Protein AF-A0A963NW44-F1 (afdb_monomer_lite)

Structure (mmCIF, N/CA/C/O backbone):
data_AF-A0A963NW44-F1
#
_entry.id   AF-A0A963NW44-F1
#
loop_
_atom_site.group_PDB
_atom_site.id
_atom_site.type_symbol
_atom_site.label_atom_id
_atom_site.label_alt_id
_atom_site.label_comp_id
_atom_site.label_asym_id
_atom_site.label_entity_id
_atom_site.label_seq_id
_atom_site.pdbx_PDB_ins_code
_atom_site.Cartn_x
_atom_site.Cartn_y
_atom_site.Cartn_z
_atom_site.occupancy
_atom_site.B_iso_or_equiv
_atom_site.auth_seq_id
_atom_site.auth_comp_id
_atom_site.auth_asym_id
_atom_site.auth_atom_id
_atom_site.pdbx_PDB_model_num
ATOM 1 N N . MET A 1 1 ? -3.076 -27.086 21.609 1.00 36.16 1 MET A N 1
ATOM 2 C CA . MET A 1 1 ? -2.225 -26.821 20.433 1.00 36.16 1 MET A CA 1
ATOM 3 C C . MET A 1 1 ? -3.140 -26.329 19.332 1.00 36.16 1 MET A C 1
ATOM 5 O O . MET A 1 1 ? -3.783 -27.136 18.678 1.00 36.16 1 MET A O 1
ATOM 9 N N . THR A 1 2 ? -3.292 -25.020 19.210 1.00 34.72 2 THR A N 1
ATOM 10 C CA . THR A 1 2 ? -4.089 -24.393 18.154 1.00 34.72 2 THR A CA 1
ATOM 11 C C . THR A 1 2 ? -3.103 -23.675 17.257 1.00 34.72 2 THR A C 1
ATOM 13 O O . THR A 1 2 ? -2.595 -22.615 17.597 1.00 34.72 2 THR A O 1
ATOM 16 N N . THR A 1 3 ? -2.758 -24.319 16.147 1.00 42.78 3 THR A N 1
ATOM 17 C CA . THR A 1 3 ? -2.022 -23.682 15.060 1.00 42.78 3 THR A CA 1
ATOM 18 C C . THR A 1 3 ? -3.002 -22.741 14.371 1.00 42.78 3 THR A C 1
ATOM 20 O O . THR A 1 3 ? -3.791 -23.169 13.530 1.00 42.78 3 THR A O 1
ATOM 23 N N . THR A 1 4 ? -3.024 -21.475 14.782 1.00 42.12 4 THR A N 1
ATOM 24 C CA . THR A 1 4 ? -3.748 -20.429 14.061 1.00 42.12 4 THR A CA 1
ATOM 25 C C . THR A 1 4 ? -3.075 -20.262 12.703 1.00 42.12 4 THR A C 1
ATOM 27 O O . THR A 1 4 ? -1.915 -19.872 12.587 1.00 42.12 4 THR A O 1
ATOM 30 N N . LYS A 1 5 ? -3.807 -20.693 11.677 1.00 42.47 5 LYS A N 1
ATOM 31 C CA . LYS A 1 5 ? -3.507 -20.540 10.255 1.00 42.47 5 LYS A CA 1
ATOM 32 C C . LYS A 1 5 ? -3.161 -19.069 9.976 1.00 42.47 5 LYS A C 1
ATOM 34 O O . LYS A 1 5 ? -3.858 -18.205 10.504 1.00 42.47 5 LYS A O 1
ATOM 39 N N . PRO A 1 6 ? -2.128 -18.763 9.177 1.00 41.78 6 PRO A N 1
ATOM 40 C CA . PRO A 1 6 ? -1.773 -17.377 8.933 1.00 41.78 6 PRO A CA 1
ATOM 41 C C . PRO A 1 6 ? -2.896 -16.700 8.136 1.00 41.78 6 PRO A C 1
ATOM 43 O O . PRO A 1 6 ? -3.275 -17.178 7.064 1.00 41.78 6 PRO A O 1
ATOM 46 N N . ALA A 1 7 ? -3.460 -15.624 8.682 1.00 41.31 7 ALA A N 1
ATOM 47 C CA . ALA A 1 7 ? -4.439 -14.790 7.997 1.00 41.31 7 ALA A CA 1
ATOM 48 C C . ALA A 1 7 ? -3.691 -13.848 7.043 1.00 41.31 7 ALA A C 1
ATOM 50 O O . ALA A 1 7 ? -3.428 -12.694 7.363 1.00 41.31 7 ALA A O 1
ATOM 51 N N . PHE A 1 8 ? -3.271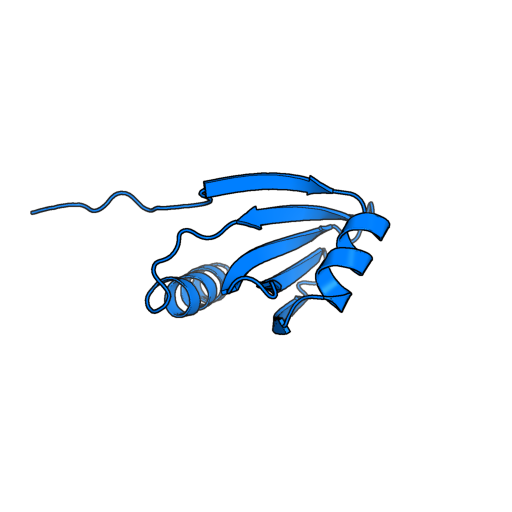 -14.365 5.888 1.00 47.47 8 PHE A N 1
ATOM 52 C CA . PHE A 1 8 ? -2.722 -13.530 4.823 1.00 47.47 8 PHE A CA 1
ATOM 53 C C . PHE A 1 8 ? -3.856 -13.066 3.913 1.00 47.47 8 PHE A C 1
ATOM 55 O O . PHE A 1 8 ? -4.487 -13.914 3.288 1.00 47.47 8 PHE A O 1
ATOM 62 N N . GLY A 1 9 ? -4.061 -11.746 3.847 1.00 53.41 9 GLY A N 1
ATOM 63 C CA . GLY A 1 9 ? -4.905 -11.049 2.873 1.00 53.41 9 GLY A CA 1
ATOM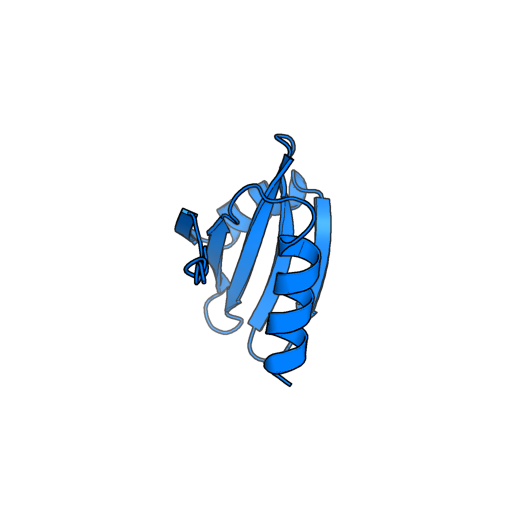 64 C C . GLY A 1 9 ? -6.381 -11.454 2.894 1.00 53.41 9 GLY A C 1
ATOM 65 O O . GLY A 1 9 ? -6.726 -12.495 2.341 1.00 53.41 9 GLY A O 1
ATOM 66 N N . LEU A 1 10 ? -7.278 -10.633 3.454 1.00 60.78 10 LEU A N 1
ATOM 67 C CA . LEU A 1 10 ? -8.726 -10.874 3.287 1.00 60.78 10 LEU A CA 1
ATOM 68 C C . LEU A 1 10 ? -9.120 -10.801 1.806 1.00 60.78 10 LEU A C 1
ATOM 70 O O . LEU A 1 10 ? -9.971 -11.560 1.336 1.00 60.78 10 LEU A O 1
ATOM 74 N N . SER A 1 11 ? -8.452 -9.916 1.068 1.00 71.44 11 SER A N 1
ATOM 75 C CA . SER A 1 11 ? -8.619 -9.725 -0.362 1.00 71.44 11 SER A CA 1
ATOM 76 C C . SER A 1 11 ? -7.326 -9.185 -0.985 1.00 71.44 11 SER A C 1
ATOM 78 O O . SER A 1 11 ? -6.515 -8.543 -0.315 1.00 71.44 11 SER A O 1
ATOM 80 N N . ALA A 1 12 ? -7.112 -9.471 -2.272 1.00 80.94 12 ALA A N 1
ATOM 81 C CA . ALA A 1 12 ? -6.056 -8.853 -3.065 1.00 80.94 12 ALA A CA 1
ATOM 82 C C . ALA A 1 12 ? -6.617 -8.431 -4.423 1.00 80.94 12 ALA A C 1
ATOM 84 O O . ALA A 1 12 ? -7.312 -9.215 -5.075 1.00 80.94 12 ALA A O 1
ATOM 85 N N . ARG A 1 13 ? -6.314 -7.206 -4.860 1.00 85.88 13 ARG A N 1
ATOM 86 C CA . ARG A 1 13 ? -6.726 -6.705 -6.175 1.00 85.88 13 ARG A CA 1
ATOM 87 C C . ARG A 1 13 ? -5.633 -5.882 -6.839 1.00 85.88 13 ARG A C 1
ATOM 89 O O . ARG A 1 13 ? -4.961 -5.088 -6.188 1.00 85.88 13 ARG A O 1
ATOM 96 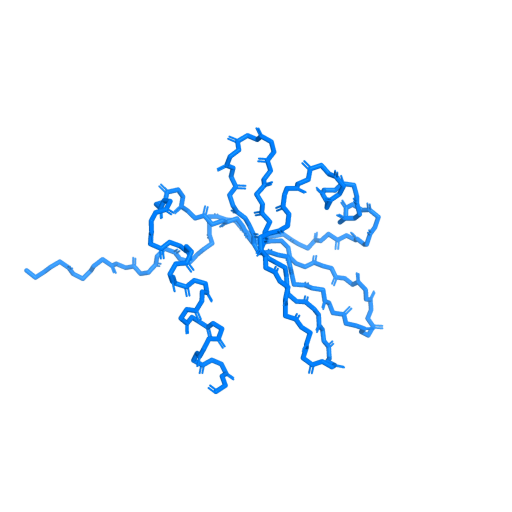N N . ALA A 1 14 ? -5.482 -6.079 -8.145 1.00 89.56 14 ALA A N 1
ATOM 97 C CA . ALA A 1 14 ? -4.657 -5.220 -8.977 1.00 89.56 14 ALA A CA 1
ATOM 98 C C . ALA A 1 14 ? -5.435 -3.945 -9.310 1.00 89.56 14 ALA A C 1
ATOM 100 O O . ALA A 1 14 ? -6.611 -4.012 -9.673 1.00 89.56 14 ALA A O 1
ATOM 101 N N . ILE A 1 15 ? -4.766 -2.811 -9.176 1.00 89.88 15 ILE A N 1
ATOM 102 C CA . ILE A 1 15 ? -5.278 -1.478 -9.458 1.00 89.88 15 ILE A CA 1
ATOM 103 C C . ILE A 1 15 ? -4.226 -0.696 -10.250 1.00 89.88 15 ILE A C 1
ATOM 105 O O . ILE A 1 15 ? -3.032 -1.016 -10.223 1.00 89.88 15 ILE A O 1
ATOM 109 N N . ASP A 1 16 ? -4.668 0.324 -10.975 1.00 89.25 16 ASP A N 1
ATOM 110 C CA . ASP A 1 16 ? -3.757 1.208 -11.696 1.00 89.25 16 ASP A CA 1
ATOM 111 C C . ASP A 1 16 ? -3.204 2.328 -10.798 1.00 89.25 16 ASP A C 1
ATOM 113 O O . ASP A 1 16 ? -3.662 2.565 -9.677 1.00 89.25 16 ASP A O 1
ATOM 117 N N . ALA A 1 17 ? -2.194 3.037 -11.305 1.00 86.75 17 ALA A N 1
ATOM 118 C CA . ALA A 1 17 ? -1.538 4.120 -10.580 1.00 86.75 17 ALA A CA 1
ATOM 119 C C . ALA A 1 17 ? -2.471 5.296 -10.232 1.00 86.75 17 ALA A C 1
ATOM 121 O O . ALA A 1 17 ? -2.232 5.979 -9.236 1.00 86.75 17 ALA A O 1
ATOM 122 N N . SER A 1 18 ? -3.519 5.546 -11.025 1.00 90.31 18 SER A N 1
ATOM 123 C CA . SER A 1 18 ? -4.471 6.635 -10.774 1.00 90.31 18 SER A CA 1
ATOM 124 C C . SER A 1 18 ? -5.408 6.275 -9.624 1.00 90.31 18 SER A C 1
ATOM 126 O O . SER A 1 18 ? -5.628 7.093 -8.731 1.00 90.31 18 SER A O 1
ATOM 128 N N . GLU A 1 19 ? -5.914 5.039 -9.606 1.00 91.50 19 GLU A N 1
ATOM 129 C CA . GLU A 1 19 ? -6.684 4.520 -8.472 1.00 91.50 19 GLU A CA 1
ATOM 130 C C . GLU A 1 19 ? -5.821 4.475 -7.202 1.00 91.50 19 GLU A C 1
ATOM 132 O O . GLU A 1 19 ? -6.273 4.890 -6.134 1.00 91.50 19 GLU A O 1
ATOM 137 N N . PHE A 1 20 ? -4.555 4.057 -7.319 1.00 91.06 20 PHE A N 1
ATOM 138 C CA . PHE A 1 20 ? -3.632 4.049 -6.186 1.00 91.06 20 PHE A CA 1
ATOM 139 C C . PHE A 1 20 ? -3.412 5.451 -5.614 1.00 91.06 20 PHE A C 1
ATOM 141 O O . PHE A 1 20 ? -3.485 5.616 -4.401 1.00 91.06 20 PHE A O 1
ATOM 148 N N . ALA A 1 21 ? -3.187 6.461 -6.461 1.00 91.62 21 ALA A N 1
ATOM 149 C CA . ALA A 1 21 ? -2.999 7.839 -6.013 1.00 91.62 21 ALA A CA 1
ATOM 150 C C . ALA A 1 21 ? -4.205 8.346 -5.206 1.00 91.62 21 ALA A C 1
ATOM 152 O O . ALA A 1 21 ? -4.025 8.917 -4.133 1.00 91.62 21 ALA A O 1
ATOM 153 N N . ALA A 1 22 ? -5.428 8.063 -5.667 1.00 93.38 2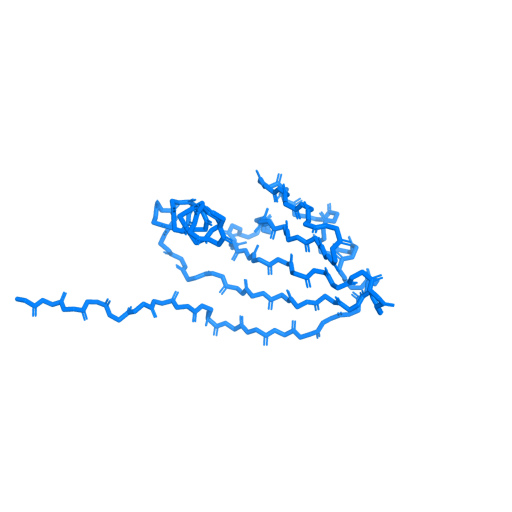2 ALA A N 1
ATOM 154 C CA . ALA A 1 22 ? -6.647 8.461 -4.966 1.00 93.38 22 ALA A CA 1
ATOM 155 C C . ALA A 1 22 ? -6.800 7.784 -3.593 1.00 93.38 22 ALA A C 1
ATOM 157 O O . ALA A 1 22 ? -7.283 8.409 -2.648 1.00 93.38 22 ALA A O 1
ATOM 158 N N . ILE A 1 23 ? -6.399 6.514 -3.474 1.00 90.69 23 ILE A N 1
ATOM 159 C CA . ILE A 1 23 ? -6.402 5.785 -2.198 1.00 90.69 23 ILE A CA 1
ATOM 160 C C . ILE A 1 23 ? -5.308 6.335 -1.281 1.00 90.69 23 ILE A C 1
ATOM 162 O O . ILE A 1 23 ? -5.573 6.628 -0.118 1.00 90.69 23 ILE A O 1
ATOM 166 N N . PHE A 1 24 ? -4.099 6.524 -1.807 1.00 91.44 24 PHE A N 1
ATOM 167 C CA . PHE A 1 24 ? -2.951 7.030 -1.060 1.00 91.44 24 PHE A CA 1
ATOM 168 C C . PHE A 1 24 ? -3.209 8.425 -0.475 1.00 91.44 24 PHE A C 1
ATOM 170 O O . PHE A 1 24 ? -2.882 8.661 0.680 1.00 91.44 24 PHE A O 1
ATOM 177 N N . GLU A 1 25 ? -3.845 9.332 -1.223 1.00 93.31 25 GLU A N 1
ATOM 178 C CA . GLU A 1 25 ? -4.199 10.679 -0.741 1.00 93.31 25 GLU A CA 1
ATOM 179 C C . GLU A 1 25 ? -5.188 10.678 0.431 1.00 93.31 25 GLU A C 1
ATOM 181 O O . GLU A 1 25 ? -5.194 11.608 1.238 1.00 93.31 25 GLU A O 1
ATOM 186 N N . GLN A 1 26 ? -6.037 9.654 0.517 1.00 92.12 26 GLN A N 1
ATOM 187 C CA . GLN A 1 26 ? -7.047 9.522 1.567 1.00 92.12 26 GLN A CA 1
ATOM 188 C C . GLN A 1 26 ? -6.565 8.690 2.756 1.00 92.12 26 GLN A C 1
ATOM 190 O O . GLN A 1 26 ? -7.238 8.666 3.783 1.00 92.12 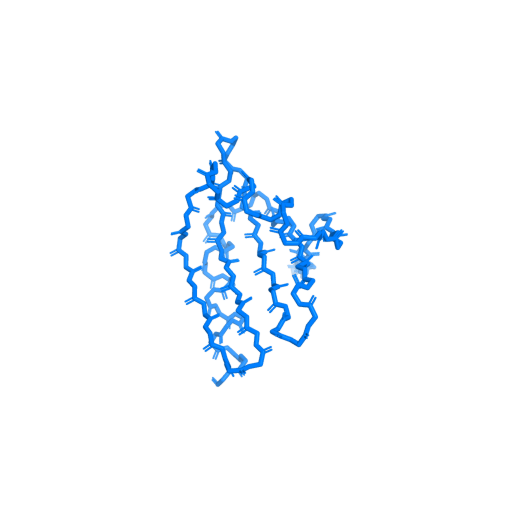26 GLN A O 1
ATOM 195 N N . SER A 1 27 ? -5.432 8.005 2.620 1.00 91.69 27 SER A N 1
ATOM 196 C CA . SER A 1 27 ? -4.935 7.059 3.615 1.00 91.69 27 SER A CA 1
ATOM 197 C C . SER A 1 27 ? -3.791 7.651 4.423 1.00 91.69 27 SER A C 1
ATOM 199 O O . SER A 1 27 ? -3.002 8.458 3.931 1.00 91.69 27 SER A O 1
ATOM 201 N N . GLU A 1 28 ? -3.651 7.204 5.665 1.00 90.62 28 GLU A N 1
ATOM 202 C CA . GLU A 1 28 ? -2.431 7.443 6.422 1.00 90.62 28 GLU A CA 1
ATOM 203 C C . GLU A 1 28 ? -1.351 6.461 5.958 1.00 90.62 28 GLU A C 1
ATOM 205 O O . GLU A 1 28 ? -1.565 5.250 5.933 1.00 90.62 28 GLU A O 1
ATOM 210 N N . CYS A 1 29 ? -0.179 6.974 5.581 1.00 89.75 29 CYS A N 1
ATOM 211 C CA . CYS A 1 29 ? 0.957 6.140 5.208 1.00 89.75 29 CYS A CA 1
ATOM 212 C C . CYS A 1 29 ? 1.841 5.865 6.423 1.00 89.75 29 CYS A C 1
ATOM 214 O O . CYS A 1 29 ? 2.622 6.718 6.846 1.00 89.75 29 CYS A O 1
ATOM 216 N N . LEU A 1 30 ? 1.757 4.644 6.943 1.00 85.25 30 LEU A N 1
ATOM 217 C CA . LEU A 1 30 ? 2.467 4.232 8.152 1.00 85.25 30 LEU A CA 1
ATOM 218 C C . LEU A 1 30 ? 3.912 3.815 7.875 1.00 85.25 30 LEU A C 1
ATOM 220 O O . LEU A 1 30 ? 4.796 3.983 8.719 1.00 85.25 30 LEU A O 1
ATOM 224 N N . PHE A 1 31 ? 4.163 3.237 6.699 1.00 83.44 31 PHE A N 1
ATOM 225 C CA . PHE A 1 31 ? 5.476 2.722 6.332 1.00 83.44 31 PHE A CA 1
ATOM 226 C C . PHE A 1 31 ? 5.658 2.638 4.814 1.00 83.44 31 PHE A C 1
ATOM 228 O O . PHE A 1 31 ? 4.728 2.279 4.093 1.00 83.44 31 PHE A O 1
ATOM 235 N N . THR A 1 32 ? 6.889 2.879 4.355 1.00 87.69 32 THR A N 1
ATOM 236 C CA . THR A 1 32 ? 7.296 2.724 2.954 1.00 87.69 32 THR A CA 1
ATOM 237 C C . THR A 1 32 ? 8.613 1.962 2.875 1.00 87.69 32 THR A C 1
ATOM 239 O O . THR A 1 32 ? 9.582 2.320 3.546 1.00 87.69 32 THR A O 1
ATOM 242 N N . LEU A 1 33 ? 8.668 0.958 2.004 1.00 83.75 33 LEU A N 1
ATOM 243 C CA . LEU A 1 33 ? 9.891 0.285 1.581 1.00 83.75 33 LEU A CA 1
ATOM 244 C C . LEU A 1 33 ? 10.086 0.487 0.081 1.00 83.75 33 LEU A C 1
ATOM 246 O O . LEU A 1 33 ? 9.194 0.178 -0.703 1.00 83.75 33 LEU A O 1
ATOM 250 N N . ASP A 1 34 ? 11.270 0.938 -0.311 1.00 87.00 34 ASP A N 1
ATOM 251 C CA . ASP A 1 34 ? 11.732 0.952 -1.699 1.00 87.00 34 ASP A CA 1
ATOM 252 C C . ASP A 1 34 ? 12.878 -0.059 -1.822 1.00 87.00 34 ASP A C 1
ATOM 254 O O . ASP A 1 34 ? 13.850 0.012 -1.066 1.00 87.00 34 ASP A O 1
ATOM 258 N N . ASN A 1 35 ? 12.741 -1.038 -2.719 1.00 79.38 35 ASN A N 1
ATOM 259 C CA . ASN A 1 35 ? 13.744 -2.086 -2.938 1.00 79.38 35 ASN A CA 1
ATOM 260 C C . ASN A 1 35 ? 14.443 -1.968 -4.308 1.00 79.38 35 ASN A C 1
ATOM 262 O O . ASN A 1 35 ? 15.139 -2.893 -4.725 1.00 79.38 35 ASN A O 1
ATOM 266 N N . GLY A 1 36 ? 14.260 -0.849 -5.017 1.00 79.00 36 GLY A N 1
ATOM 267 C CA . GLY A 1 36 ? 14.849 -0.584 -6.331 1.00 79.00 36 GLY A CA 1
ATOM 268 C C . GLY A 1 36 ? 14.138 -1.242 -7.520 1.00 79.00 36 GLY A C 1
ATOM 269 O O . GLY A 1 36 ? 14.330 -0.789 -8.646 1.00 79.00 36 GLY A O 1
ATOM 270 N N . SER A 1 37 ? 13.306 -2.266 -7.303 1.00 79.50 37 SER A N 1
ATOM 271 C CA . SER A 1 37 ? 12.439 -2.863 -8.335 1.00 79.50 37 SER A CA 1
ATOM 272 C C . SER A 1 37 ? 10.957 -2.545 -8.126 1.00 79.50 37 SER A C 1
ATOM 274 O O . SER A 1 37 ? 10.159 -2.628 -9.057 1.00 79.50 37 SER A O 1
ATOM 276 N N . GLY A 1 38 ? 10.581 -2.093 -6.937 1.00 85.06 38 GLY A N 1
ATOM 277 C CA . GLY A 1 38 ? 9.223 -1.735 -6.562 1.00 85.06 38 GLY A CA 1
ATOM 278 C C . GLY A 1 38 ? 9.191 -0.943 -5.263 1.00 85.06 38 GLY A C 1
ATOM 279 O O . GLY A 1 38 ? 10.198 -0.776 -4.568 1.00 85.06 38 GLY A O 1
ATOM 280 N N . ARG A 1 39 ? 7.994 -0.475 -4.917 1.00 88.69 39 ARG A N 1
ATOM 281 C CA . ARG A 1 39 ? 7.721 0.142 -3.619 1.00 88.69 39 ARG A CA 1
ATOM 282 C C . ARG A 1 39 ? 6.588 -0.579 -2.931 1.00 88.69 39 ARG A C 1
ATOM 284 O O . ARG A 1 39 ? 5.592 -0.915 -3.554 1.00 88.69 39 ARG A O 1
ATOM 291 N N . THR A 1 40 ? 6.741 -0.812 -1.639 1.00 87.19 40 THR A N 1
ATOM 292 C CA . THR A 1 40 ? 5.686 -1.355 -0.790 1.00 87.19 40 THR A CA 1
ATOM 293 C C . THR A 1 40 ? 5.294 -0.311 0.238 1.00 87.19 40 THR A C 1
ATOM 295 O O . THR A 1 40 ? 6.160 0.253 0.904 1.00 87.19 40 THR A O 1
ATOM 298 N N . PHE A 1 41 ? 3.997 -0.076 0.379 1.00 88.88 41 PHE A N 1
ATOM 299 C CA . PHE A 1 41 ? 3.416 0.856 1.334 1.00 88.88 41 PHE A CA 1
ATOM 300 C C . PHE A 1 41 ? 2.523 0.091 2.303 1.00 88.88 41 PHE A C 1
ATOM 302 O O . PHE A 1 41 ? 1.798 -0.808 1.882 1.00 88.88 41 PHE A O 1
ATOM 309 N N . VAL A 1 42 ? 2.561 0.464 3.579 1.00 87.25 42 VAL A N 1
ATOM 310 C CA . VAL A 1 42 ? 1.541 0.094 4.567 1.00 87.25 42 VAL A CA 1
ATOM 311 C C . VAL A 1 42 ? 0.679 1.325 4.787 1.00 87.25 42 VAL A C 1
ATOM 313 O O . VAL A 1 42 ? 1.197 2.375 5.181 1.00 87.25 42 VAL A O 1
ATOM 316 N N . LEU A 1 43 ? -0.607 1.192 4.492 1.00 88.75 43 LEU A N 1
ATOM 317 C CA . LEU A 1 43 ? -1.576 2.276 4.495 1.00 88.75 43 LEU A CA 1
ATOM 318 C C . LEU A 1 43 ? -2.762 1.908 5.386 1.00 88.75 43 LEU A C 1
ATOM 320 O O . LEU A 1 43 ? -3.145 0.741 5.428 1.00 88.75 43 LEU A O 1
ATOM 324 N N . THR A 1 44 ? -3.356 2.911 6.021 1.00 87.00 44 THR A N 1
ATOM 325 C CA . THR A 1 44 ? -4.617 2.789 6.763 1.00 87.00 44 THR A CA 1
ATOM 326 C C . THR A 1 44 ? -5.637 3.737 6.145 1.00 87.00 44 THR A C 1
ATOM 328 O O . THR A 1 44 ? -5.366 4.936 6.030 1.00 87.00 44 THR A O 1
ATOM 331 N N . ASP A 1 45 ? -6.796 3.230 5.719 1.00 86.62 45 ASP A N 1
ATOM 332 C CA . ASP A 1 45 ? -7.858 4.090 5.179 1.00 86.62 45 ASP A CA 1
ATOM 333 C C . ASP A 1 45 ? -8.608 4.859 6.289 1.00 86.62 45 ASP A C 1
ATOM 335 O O . ASP A 1 45 ? -8.478 4.553 7.478 1.00 86.62 45 ASP A O 1
ATOM 339 N N . PRO A 1 46 ? -9.460 5.841 5.933 1.00 84.31 46 PRO A N 1
ATOM 340 C CA . PRO A 1 46 ? -10.261 6.580 6.909 1.00 84.31 46 PRO A CA 1
ATOM 341 C C . PRO A 1 46 ? -11.247 5.733 7.724 1.00 84.31 46 PRO A C 1
ATOM 343 O O . PRO A 1 46 ? -11.803 6.234 8.702 1.00 84.31 46 PRO A O 1
ATOM 346 N N . SER A 1 47 ? -11.521 4.491 7.311 1.00 84.31 47 SER A N 1
ATOM 347 C CA . SER A 1 47 ? -12.377 3.558 8.047 1.00 84.31 47 SER A CA 1
ATOM 348 C C . SER A 1 47 ? -11.607 2.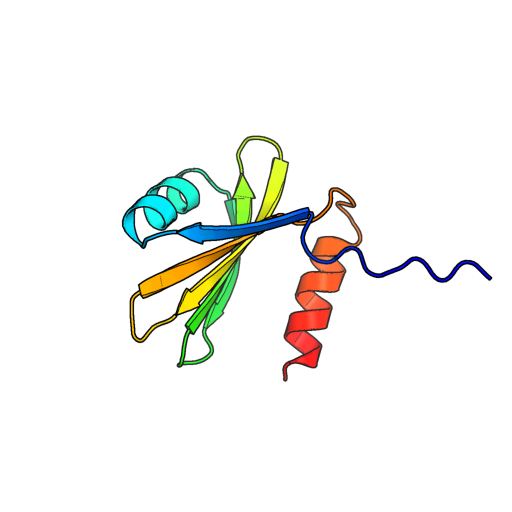727 9.080 1.00 84.31 47 SER A C 1
ATOM 350 O O . SER A 1 47 ? -12.236 2.055 9.896 1.00 84.31 47 SER A O 1
ATOM 352 N N . GLY A 1 48 ? -10.274 2.844 9.107 1.00 79.25 48 GLY A N 1
ATOM 353 C CA . GLY A 1 48 ? -9.390 2.136 10.029 1.00 79.25 48 GLY A CA 1
ATOM 354 C C . GLY A 1 48 ? -8.943 0.764 9.525 1.00 79.25 48 GLY A C 1
ATOM 355 O O . GLY A 1 48 ? -8.473 -0.039 10.330 1.00 79.25 48 GLY A O 1
ATOM 356 N N . VAL A 1 49 ? -9.106 0.487 8.227 1.00 80.62 49 VAL A N 1
ATOM 357 C CA . VAL A 1 49 ? -8.661 -0.763 7.604 1.00 80.62 49 VAL A CA 1
ATOM 358 C C . VAL A 1 49 ? -7.243 -0.595 7.076 1.00 80.62 49 VAL A C 1
ATOM 360 O O . VAL A 1 49 ? -6.953 0.336 6.320 1.00 80.62 49 VAL A O 1
ATOM 363 N N . ASP A 1 50 ? -6.373 -1.533 7.444 1.00 82.31 50 ASP A N 1
ATOM 364 C CA . ASP A 1 50 ? -4.985 -1.563 6.997 1.00 82.31 50 ASP A CA 1
ATOM 365 C C . ASP A 1 50 ? -4.824 -2.367 5.703 1.00 82.31 50 ASP A C 1
ATOM 367 O O . ASP A 1 50 ? -5.421 -3.431 5.514 1.00 82.31 50 ASP A O 1
ATOM 371 N N . PHE A 1 51 ? -3.949 -1.907 4.815 1.00 84.62 51 PHE A N 1
ATOM 372 C CA . PHE A 1 51 ? -3.600 -2.619 3.591 1.00 84.62 51 PHE A CA 1
ATOM 373 C C . PHE A 1 51 ? -2.158 -2.386 3.153 1.00 84.62 51 PHE A C 1
ATOM 375 O O . PHE A 1 51 ? -1.537 -1.353 3.408 1.00 84.62 51 PHE A O 1
ATOM 382 N N . LEU A 1 52 ? -1.629 -3.382 2.445 1.00 87.81 52 LEU A N 1
ATOM 383 C CA . LEU A 1 52 ? -0.372 -3.286 1.717 1.00 87.81 52 LEU A CA 1
ATOM 384 C C . LEU A 1 52 ? -0.649 -2.849 0.283 1.00 87.81 52 LEU A C 1
ATOM 386 O O . LEU A 1 52 ? -1.452 -3.474 -0.404 1.00 87.81 52 LEU A O 1
ATOM 390 N N . ALA A 1 53 ? 0.065 -1.835 -0.191 1.00 89.50 53 ALA A N 1
ATOM 391 C CA . ALA A 1 53 ? 0.125 -1.505 -1.608 1.00 89.50 53 ALA A CA 1
ATOM 392 C C . ALA A 1 53 ? 1.520 -1.832 -2.143 1.00 89.50 53 ALA A C 1
ATOM 394 O O . ALA A 1 53 ? 2.510 -1.279 -1.672 1.00 89.50 53 ALA A O 1
ATOM 395 N N . ILE A 1 54 ? 1.605 -2.736 -3.115 1.00 89.62 54 ILE A N 1
ATOM 396 C CA . ILE A 1 54 ? 2.859 -3.157 -3.747 1.00 89.62 54 ILE A CA 1
ATOM 397 C C . ILE A 1 54 ? 2.860 -2.613 -5.169 1.00 89.62 54 ILE A C 1
ATOM 399 O O . ILE A 1 54 ? 2.124 -3.104 -6.021 1.00 89.62 54 ILE A O 1
ATOM 403 N N . GLN A 1 55 ? 3.661 -1.583 -5.408 1.00 89.44 55 GLN A N 1
ATOM 404 C CA . GLN A 1 55 ? 3.854 -0.955 -6.706 1.00 89.44 55 GLN A CA 1
ATOM 405 C C . GLN A 1 55 ? 5.050 -1.580 -7.423 1.00 89.44 55 GLN A C 1
ATOM 407 O O . GLN A 1 55 ? 6.168 -1.563 -6.902 1.00 89.44 55 GLN A O 1
ATOM 412 N N . ASP A 1 56 ? 4.820 -2.070 -8.638 1.00 85.50 56 ASP A N 1
ATOM 413 C CA . ASP A 1 56 ? 5.886 -2.474 -9.552 1.00 85.50 56 ASP A CA 1
ATOM 414 C C . ASP A 1 56 ? 6.444 -1.245 -10.290 1.00 85.50 56 ASP A C 1
ATOM 416 O O . ASP A 1 56 ? 5.689 -0.416 -10.805 1.00 85.50 56 ASP A O 1
ATOM 420 N N . SER A 1 57 ? 7.772 -1.096 -10.326 1.00 76.56 57 SER A N 1
ATOM 421 C CA . SER A 1 57 ? 8.415 0.072 -10.949 1.00 76.56 57 SER A CA 1
ATOM 422 C C . SER A 1 57 ? 8.478 -0.003 -12.476 1.00 76.56 57 SER A C 1
ATOM 424 O O . SER A 1 57 ? 8.712 1.025 -13.112 1.00 76.56 57 SER A O 1
ATOM 426 N N . ALA A 1 58 ? 8.329 -1.189 -13.072 1.00 78.88 58 ALA A N 1
ATOM 427 C CA . ALA A 1 58 ? 8.457 -1.391 -14.512 1.00 78.88 58 ALA A CA 1
ATOM 428 C C . ALA A 1 58 ? 7.184 -0.984 -15.266 1.00 78.88 58 ALA A C 1
ATOM 430 O O . ALA A 1 58 ? 7.270 -0.368 -16.330 1.00 78.88 58 ALA A O 1
ATOM 431 N N . ASP A 1 59 ? 6.016 -1.277 -14.696 1.00 77.75 59 ASP A N 1
ATOM 432 C CA . ASP A 1 59 ? 4.716 -1.058 -15.340 1.00 77.75 59 ASP A CA 1
ATOM 433 C C . ASP A 1 59 ? 3.761 -0.176 -14.524 1.00 77.75 59 ASP A C 1
ATOM 435 O O . ASP A 1 59 ? 2.701 0.206 -15.019 1.00 77.75 59 ASP A O 1
ATOM 439 N N . GLY A 1 60 ? 4.144 0.218 -13.304 1.00 75.38 60 GLY A N 1
ATOM 440 C CA . GLY A 1 60 ? 3.362 1.128 -12.461 1.00 75.38 60 GLY A CA 1
ATOM 441 C C . GLY A 1 60 ? 2.077 0.512 -11.904 1.00 75.38 60 GLY A C 1
ATOM 442 O O . GLY A 1 60 ? 1.298 1.214 -11.257 1.00 75.38 60 GLY A O 1
ATOM 443 N N . ASN A 1 61 ? 1.862 -0.783 -12.142 1.00 84.81 61 ASN A N 1
ATOM 444 C CA . ASN A 1 61 ? 0.759 -1.550 -11.587 1.00 84.81 61 ASN A CA 1
ATOM 445 C C . ASN A 1 61 ? 0.919 -1.671 -10.074 1.00 84.81 61 ASN A C 1
ATOM 447 O O . ASN A 1 61 ? 2.028 -1.857 -9.565 1.00 84.81 61 ASN A O 1
ATOM 451 N N . VAL A 1 62 ? -0.200 -1.584 -9.357 1.00 88.94 62 VAL A N 1
ATOM 452 C CA . VAL A 1 62 ? -0.213 -1.681 -7.901 1.00 88.94 62 VAL A CA 1
ATOM 453 C C . VAL A 1 62 ? -1.114 -2.830 -7.478 1.00 88.94 62 VAL A C 1
ATOM 455 O O . VAL A 1 62 ? -2.248 -2.955 -7.932 1.00 88.94 62 VAL A O 1
ATOM 458 N N . VAL A 1 63 ? -0.617 -3.689 -6.597 1.00 89.00 63 VAL A N 1
ATOM 459 C CA . VAL A 1 63 ? -1.427 -4.718 -5.945 1.00 89.00 63 VAL A CA 1
ATOM 460 C C . VAL A 1 63 ? -1.764 -4.243 -4.543 1.00 89.00 63 VAL A C 1
ATOM 462 O O . VAL A 1 63 ? -0.869 -4.027 -3.728 1.00 89.00 63 VAL A O 1
ATOM 465 N N . LEU A 1 64 ? -3.057 -4.091 -4.272 1.00 85.94 64 LEU A N 1
ATOM 466 C CA . LEU A 1 64 ? -3.594 -3.829 -2.943 1.00 85.94 64 LEU A CA 1
ATOM 467 C C . LEU A 1 64 ? -3.944 -5.140 -2.254 1.00 85.94 64 LEU A C 1
ATOM 469 O O . LEU A 1 64 ? -4.631 -5.973 -2.846 1.00 85.94 64 LEU A O 1
ATOM 473 N N . VAL A 1 65 ? -3.507 -5.300 -1.009 1.00 85.31 65 VAL A N 1
ATOM 474 C CA . VAL A 1 65 ? -3.805 -6.455 -0.160 1.00 85.31 65 VAL A CA 1
ATOM 475 C C . VAL A 1 65 ? -4.359 -5.963 1.169 1.00 85.31 65 VAL A C 1
ATOM 477 O O . VAL A 1 65 ? -3.636 -5.347 1.948 1.00 85.31 65 VAL A O 1
ATOM 480 N N . GLU A 1 66 ? -5.629 -6.250 1.428 1.00 82.00 66 GLU A N 1
ATOM 481 C CA . GLU A 1 66 ? -6.317 -5.901 2.673 1.00 82.00 66 GLU A CA 1
ATOM 482 C C . GLU A 1 66 ? -5.861 -6.808 3.819 1.00 82.00 66 GLU A C 1
ATOM 484 O O . GLU A 1 66 ? -5.831 -8.036 3.680 1.00 82.00 66 GLU A O 1
ATOM 489 N N . LEU A 1 67 ? -5.496 -6.221 4.955 1.00 74.69 67 LEU A N 1
ATOM 490 C CA . LEU A 1 67 ? -4.987 -6.943 6.116 1.00 74.69 67 LEU A CA 1
ATOM 491 C C . LEU A 1 67 ? -6.138 -7.233 7.093 1.00 74.69 67 LEU A C 1
ATOM 493 O O . LEU A 1 67 ? -7.013 -6.406 7.313 1.00 74.69 67 LEU A O 1
ATOM 497 N N . ALA A 1 68 ? -6.165 -8.442 7.657 1.00 66.62 68 ALA A N 1
ATOM 498 C CA . ALA A 1 68 ? -7.266 -8.895 8.506 1.00 66.62 68 ALA A CA 1
ATOM 499 C C . ALA A 1 68 ? -7.194 -8.323 9.933 1.00 66.62 68 ALA A C 1
ATOM 501 O O . ALA A 1 68 ? -6.347 -8.770 10.689 1.00 66.62 68 ALA A O 1
ATOM 502 N N . ASP A 1 69 ? -8.112 -7.418 10.279 1.00 56.00 69 ASP A N 1
ATOM 503 C CA . ASP A 1 69 ? -8.447 -6.739 11.557 1.00 56.00 69 ASP A CA 1
ATOM 504 C C . ASP A 1 69 ? -7.960 -7.306 12.928 1.00 56.00 69 ASP A C 1
ATOM 506 O O . ASP A 1 69 ? -8.719 -7.415 13.885 1.00 56.00 69 ASP A O 1
ATOM 510 N N . ASP A 1 70 ? -6.678 -7.630 13.085 1.00 55.72 70 ASP A N 1
ATOM 511 C CA . ASP A 1 70 ? -6.028 -7.841 14.385 1.00 55.72 70 ASP A CA 1
ATOM 512 C C . ASP A 1 70 ? -4.916 -6.786 14.535 1.00 55.72 70 ASP A C 1
ATOM 514 O O . ASP A 1 70 ? -3.723 -7.032 14.311 1.00 55.72 70 ASP A O 1
ATOM 518 N N . HIS A 1 71 ? -5.365 -5.569 14.873 1.00 49.25 71 HIS A N 1
ATOM 519 C CA . HIS A 1 71 ? -4.636 -4.285 14.921 1.00 49.25 71 HIS A CA 1
ATOM 520 C C . HIS A 1 71 ? -3.274 -4.306 15.653 1.00 49.25 71 HIS A C 1
ATOM 522 O O . HIS A 1 71 ? -2.405 -3.482 15.364 1.00 49.25 71 HIS A O 1
ATOM 528 N N . GLU A 1 72 ? -3.021 -5.248 16.567 1.00 46.09 72 GLU A N 1
ATOM 529 C CA . GLU A 1 72 ? -1.717 -5.365 17.250 1.00 46.09 72 GLU A CA 1
ATOM 530 C C . GLU A 1 72 ? -0.738 -6.329 16.561 1.00 46.09 72 GLU A C 1
ATOM 532 O O . GLU A 1 72 ? 0.480 -6.152 16.643 1.00 46.09 72 GLU A O 1
ATOM 537 N N . SER A 1 73 ? -1.239 -7.340 15.846 1.00 52.53 73 SER A N 1
ATOM 538 C CA . SER A 1 73 ? -0.386 -8.380 15.259 1.00 52.53 73 SER A CA 1
ATOM 539 C C . SER A 1 73 ? 0.074 -8.034 13.849 1.00 52.53 73 SER A C 1
ATOM 541 O O . SER A 1 73 ? 1.157 -8.454 13.453 1.00 52.53 73 SER A O 1
ATOM 543 N N . ILE A 1 74 ? -0.689 -7.241 13.093 1.00 55.50 74 ILE A N 1
ATOM 544 C CA . ILE A 1 74 ? -0.368 -6.928 11.693 1.00 55.50 74 ILE A CA 1
ATOM 545 C C . ILE A 1 74 ? 0.757 -5.906 11.563 1.00 55.50 74 ILE A C 1
ATOM 547 O O . ILE A 1 74 ? 1.645 -6.114 10.745 1.00 55.50 74 ILE A O 1
ATOM 551 N N . HIS A 1 75 ? 0.801 -4.853 12.383 1.00 54.00 75 HIS A N 1
ATOM 552 C CA . HIS A 1 75 ? 1.940 -3.926 12.380 1.00 54.00 75 HIS A CA 1
ATOM 553 C C . HIS A 1 75 ? 3.255 -4.640 12.711 1.00 54.00 75 HIS A C 1
ATOM 555 O O . HIS A 1 75 ? 4.294 -4.369 12.103 1.00 54.00 75 HIS A O 1
ATOM 561 N N . HIS A 1 76 ? 3.205 -5.591 13.647 1.00 53.28 76 HIS A N 1
ATOM 562 C CA . HIS A 1 76 ? 4.338 -6.442 13.991 1.00 53.28 76 HIS A CA 1
ATOM 563 C C . HIS A 1 76 ? 4.651 -7.448 12.872 1.00 53.28 76 HIS A C 1
ATOM 565 O O . HIS A 1 76 ? 5.813 -7.611 12.515 1.00 53.28 76 HIS A O 1
ATOM 571 N N . HIS A 1 77 ? 3.637 -8.062 12.257 1.00 57.47 77 HIS A N 1
ATOM 572 C CA . HIS A 1 77 ? 3.814 -9.071 11.215 1.00 57.47 77 HIS A CA 1
ATOM 573 C C . HIS A 1 77 ? 4.248 -8.482 9.872 1.00 57.47 77 HIS A C 1
ATOM 575 O O . HIS A 1 77 ? 5.120 -9.048 9.231 1.00 57.47 77 HIS A O 1
ATOM 581 N N . ALA A 1 78 ? 3.718 -7.333 9.453 1.00 57.38 78 ALA A N 1
ATOM 582 C CA . ALA A 1 78 ? 4.191 -6.604 8.281 1.00 57.38 78 ALA A CA 1
ATOM 583 C C . ALA A 1 78 ? 5.662 -6.211 8.471 1.00 57.38 78 ALA A C 1
ATOM 585 O O . ALA A 1 78 ? 6.481 -6.472 7.593 1.00 57.38 78 ALA A O 1
ATOM 586 N N . ARG A 1 79 ? 6.040 -5.705 9.657 1.00 54.41 79 ARG A N 1
ATOM 587 C CA . ARG A 1 79 ? 7.453 -5.474 10.007 1.00 54.41 79 ARG A CA 1
ATOM 588 C C . ARG A 1 79 ? 8.278 -6.764 10.017 1.00 54.41 79 ARG A C 1
ATOM 590 O O . ARG A 1 79 ? 9.398 -6.738 9.526 1.00 54.41 79 ARG A O 1
ATOM 597 N N . GLU A 1 80 ? 7.766 -7.881 10.535 1.00 54.88 80 GLU A N 1
ATOM 598 C CA . GLU A 1 80 ? 8.472 -9.173 10.538 1.00 54.88 80 GLU A CA 1
ATOM 599 C C . GLU A 1 80 ? 8.634 -9.766 9.137 1.00 54.88 80 GLU A C 1
ATOM 601 O O . GLU A 1 80 ? 9.713 -10.245 8.818 1.00 54.88 80 GLU A O 1
ATOM 606 N N . VAL A 1 81 ? 7.601 -9.736 8.293 1.00 55.94 81 VAL A N 1
ATOM 607 C CA . VAL A 1 81 ? 7.649 -10.214 6.903 1.00 55.94 81 VAL A CA 1
ATOM 608 C C . VAL A 1 81 ? 8.652 -9.387 6.107 1.00 55.94 81 VAL A C 1
ATOM 610 O O . VAL A 1 81 ? 9.469 -9.954 5.385 1.00 55.94 81 VAL A O 1
ATOM 613 N N . LEU A 1 82 ? 8.659 -8.067 6.300 1.00 54.38 82 LEU A N 1
ATOM 614 C CA . LEU A 1 82 ? 9.626 -7.175 5.664 1.00 54.38 82 LEU A CA 1
ATOM 615 C C . LEU A 1 82 ? 11.047 -7.368 6.223 1.00 54.38 82 LEU A C 1
ATOM 617 O O . LEU A 1 82 ? 11.993 -7.367 5.446 1.00 54.38 82 LEU A O 1
ATOM 621 N N . ASN A 1 83 ? 11.210 -7.628 7.526 1.00 49.09 83 ASN A N 1
ATOM 622 C CA . ASN A 1 83 ? 12.503 -7.976 8.135 1.00 49.09 83 ASN A CA 1
ATOM 623 C C . ASN A 1 83 ? 12.991 -9.393 7.788 1.00 49.09 83 ASN A C 1
ATOM 625 O O . ASN A 1 83 ? 14.167 -9.670 7.954 1.00 49.09 83 ASN A O 1
ATOM 629 N N . ARG A 1 84 ? 12.118 -10.321 7.374 1.00 47.56 84 ARG A N 1
ATOM 630 C CA . ARG A 1 84 ? 12.508 -11.677 6.935 1.00 47.56 84 ARG A CA 1
ATOM 631 C C . ARG A 1 84 ? 12.832 -11.749 5.451 1.00 47.56 84 ARG A C 1
ATOM 633 O O . ARG A 1 84 ? 13.491 -12.694 5.028 1.00 47.56 84 ARG A O 1
ATOM 640 N N . ALA A 1 85 ? 12.327 -10.797 4.671 1.00 46.28 85 ALA A N 1
ATOM 641 C CA . ALA A 1 85 ? 12.654 -10.656 3.261 1.00 46.28 85 ALA A CA 1
ATOM 642 C C . ALA A 1 85 ? 14.093 -10.142 3.030 1.00 46.28 85 ALA A C 1
ATOM 644 O O . ALA A 1 85 ? 14.543 -10.174 1.885 1.00 46.28 85 ALA A O 1
ATOM 645 N N . PHE A 1 86 ? 14.809 -9.729 4.091 1.00 40.25 86 PHE A N 1
ATOM 646 C CA . PHE A 1 86 ? 16.202 -9.265 4.058 1.00 40.25 86 PHE A CA 1
ATOM 647 C C . PHE A 1 86 ? 17.046 -9.839 5.200 1.00 40.25 86 PHE A C 1
ATOM 649 O O . PHE A 1 86 ? 16.692 -9.615 6.376 1.00 40.25 86 PHE A O 1
#

Secondary structure (DSSP, 8-state):
---------SEEEEE-HHHHHHHHHHSEEEEEEE-SSEEEEEEE-TTS-EEEEEEETTT--EEEEE--S-TTHHHHHHHHHHHH--

Sequence (86 aa):
MTTTKPAFGLSARAIDASEFAAIFEQSECLFTLDNGSGRTFVLTDPSGVDFLAIQDSADGNVVLVELADDHESIHHHAREVLNRAF

Radius of gyration: 13.24 Å; chains: 1; bounding box: 29×38×36 Å

pLDDT: mean 73.74, std 17.97, range [34.72, 93.38]

Foldseek 3Di:
DDPDDDQWFPDKDKDAQVVVVVQQVQWDWPDWDDPPQWIWTWTAHPVRWIWIWIAGPPRRIIMIGTGPPPVPVVVVVVVVVVVVVD